Protein AF-A0A935X977-F1 (afdb_monomer_lite)

Secondary structure (DSSP, 8-state):
--GGGS-S-----GGGTTTS-HHHHHHHHHHHHHHHHHHHH-SSS--HHHHHHHHHHHHHHS--S-TTS------

Sequence (75 aa):
MSSVLYPDAALLDSTLTLGLPSAPTAMTGVDAIVHAIEAYTNRHRKNPVSDTFALQALKLLYPDPAPGHCRWPGP

Foldseek 3Di:
DDPVPDDPDDDDDCVVVPPDDLVVVVVVLVVQLVVLVCQLPDDPDDDPVSNVVSVVSNCVSDPDPDPDDDPPPDD

pLDDT: mean 83.3, std 16.48, range [39.38, 95.56]

Structure (mmCIF, N/CA/C/O backbone):
data_AF-A0A935X977-F1
#
_entry.id   AF-A0A935X977-F1
#
loop_
_atom_site.group_PDB
_atom_site.id
_atom_site.type_symbol
_atom_site.label_atom_id
_atom_site.label_alt_id
_atom_site.label_comp_id
_atom_site.label_asym_id
_atom_site.label_entity_id
_atom_site.label_seq_id
_atom_site.pdbx_PDB_ins_code
_atom_site.Cartn_x
_atom_site.Cartn_y
_atom_site.Cartn_z
_atom_site.occupancy
_atom_site.B_iso_or_equiv
_atom_site.auth_seq_id
_atom_site.auth_comp_id
_atom_site.auth_asym_id
_atom_site.auth_atom_id
_atom_site.pdbx_PDB_model_num
ATOM 1 N N . MET A 1 1 ? 9.192 -15.932 -7.706 1.00 54.97 1 MET A N 1
ATOM 2 C CA . MET A 1 1 ? 7.876 -16.393 -7.226 1.00 54.97 1 MET A CA 1
ATOM 3 C C . MET A 1 1 ? 7.375 -17.451 -8.189 1.00 54.97 1 MET A C 1
ATOM 5 O O . MET A 1 1 ? 7.512 -17.248 -9.389 1.00 54.97 1 MET A O 1
ATOM 9 N N . SER A 1 2 ? 6.920 -18.595 -7.672 1.00 81.69 2 SER A N 1
ATOM 10 C CA . SER A 1 2 ? 6.321 -19.660 -8.489 1.00 81.69 2 SER A CA 1
ATOM 11 C C . SER A 1 2 ? 4.965 -19.192 -9.012 1.00 81.69 2 SER A C 1
ATOM 13 O O . SER A 1 2 ? 4.217 -18.573 -8.258 1.00 81.69 2 SER A O 1
ATOM 15 N N . SER A 1 3 ? 4.637 -19.490 -10.271 1.00 81.88 3 SER A N 1
ATOM 16 C CA . SER A 1 3 ? 3.349 -19.116 -10.874 1.00 81.88 3 SER A CA 1
ATOM 17 C C . SER A 1 3 ? 2.146 -19.739 -10.161 1.00 81.88 3 SER A C 1
ATOM 19 O O . SER A 1 3 ? 1.058 -19.185 -10.213 1.00 81.88 3 SER A O 1
ATOM 21 N N . VAL A 1 4 ? 2.361 -20.842 -9.440 1.00 91.06 4 VAL A N 1
ATOM 22 C CA . VAL A 1 4 ? 1.332 -21.580 -8.688 1.00 91.06 4 VAL A CA 1
ATOM 23 C C . VAL A 1 4 ? 0.786 -20.788 -7.487 1.00 91.06 4 VAL A C 1
ATOM 25 O O . VAL A 1 4 ? -0.260 -21.135 -6.955 1.00 91.06 4 VAL A O 1
ATOM 28 N N . LEU A 1 5 ? 1.478 -19.730 -7.043 1.00 92.19 5 LEU A N 1
ATOM 29 C CA . LEU A 1 5 ? 1.060 -18.914 -5.894 1.00 92.19 5 LEU A CA 1
ATOM 30 C C . LEU A 1 5 ? 0.273 -17.652 -6.281 1.00 92.19 5 LEU A C 1
ATOM 32 O O . LEU A 1 5 ? -0.151 -16.918 -5.391 1.00 92.19 5 LEU A O 1
ATOM 36 N N . TYR A 1 6 ? 0.089 -17.373 -7.575 1.00 93.12 6 TYR A N 1
ATOM 37 C CA . TYR A 1 6 ? -0.750 -16.255 -8.001 1.00 93.12 6 TYR A CA 1
ATOM 38 C C . TYR A 1 6 ? -2.221 -16.683 -8.030 1.00 93.12 6 TYR A C 1
ATOM 40 O O . TYR A 1 6 ? -2.530 -17.700 -8.649 1.00 93.12 6 TYR A O 1
ATOM 48 N N . PRO A 1 7 ? -3.130 -15.931 -7.386 1.00 91.62 7 PRO A N 1
ATOM 49 C CA . PRO A 1 7 ? -4.556 -16.195 -7.506 1.00 91.62 7 PRO A CA 1
ATOM 50 C C . PRO A 1 7 ? -5.050 -15.831 -8.913 1.00 91.62 7 PRO A C 1
ATOM 52 O O . PRO A 1 7 ? -4.539 -14.893 -9.527 1.00 91.62 7 PRO A O 1
ATOM 55 N N . ASP A 1 8 ? -6.091 -16.516 -9.391 1.00 93.94 8 ASP A N 1
ATOM 56 C CA . ASP A 1 8 ? -6.730 -16.195 -10.678 1.00 93.94 8 ASP A CA 1
ATOM 57 C C . ASP A 1 8 ? -7.420 -14.819 -10.658 1.00 93.94 8 ASP A C 1
ATOM 59 O O . ASP A 1 8 ? -7.524 -14.146 -11.684 1.00 93.94 8 ASP A O 1
ATOM 63 N N . ALA A 1 9 ? -7.887 -14.386 -9.481 1.00 94.31 9 ALA A N 1
ATOM 64 C CA . ALA A 1 9 ? -8.530 -13.095 -9.267 1.00 94.31 9 ALA A CA 1
ATOM 65 C C . ALA A 1 9 ? -8.320 -12.582 -7.833 1.00 94.31 9 ALA A C 1
ATOM 67 O O . ALA A 1 9 ? -8.194 -13.361 -6.889 1.00 94.31 9 ALA A O 1
ATOM 68 N N . ALA A 1 10 ? -8.343 -11.257 -7.669 1.00 93.06 10 ALA A N 1
ATOM 69 C CA . ALA A 1 10 ? -8.332 -10.583 -6.373 1.00 93.06 10 ALA A CA 1
ATOM 70 C C . ALA A 1 10 ? -9.471 -9.554 -6.315 1.00 93.06 10 ALA A C 1
ATOM 72 O O . ALA A 1 10 ? -9.547 -8.665 -7.163 1.00 93.06 10 ALA A O 1
ATOM 73 N N . LEU A 1 11 ? -10.352 -9.678 -5.319 1.00 94.44 11 LEU A N 1
ATOM 74 C CA . LEU A 1 11 ? -11.443 -8.738 -5.060 1.00 94.44 11 LEU A CA 1
ATOM 75 C C . LEU A 1 11 ? -11.082 -7.865 -3.854 1.00 94.44 11 LEU A C 1
ATOM 77 O O . LEU A 1 11 ? -10.803 -8.385 -2.777 1.00 94.44 11 LEU A O 1
ATOM 81 N N . LEU A 1 12 ? -11.095 -6.546 -4.041 1.00 90.94 12 LEU A N 1
ATOM 82 C CA . LEU A 1 12 ? -10.778 -5.565 -3.004 1.00 90.94 12 LEU A CA 1
ATOM 83 C C . LEU A 1 12 ? -12.050 -4.796 -2.629 1.00 90.94 12 LEU A C 1
ATOM 85 O O . LEU A 1 12 ? -12.496 -3.938 -3.388 1.00 90.94 12 LEU A O 1
ATOM 89 N N . ASP A 1 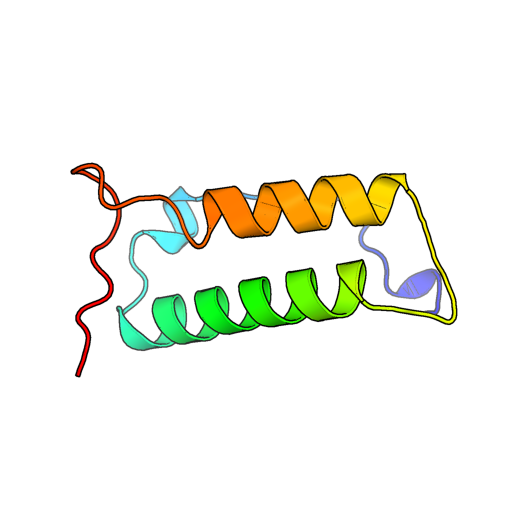13 ? -12.624 -5.106 -1.465 1.00 92.81 13 ASP A N 1
ATOM 90 C CA . ASP A 1 13 ? -13.809 -4.437 -0.916 1.00 92.81 13 ASP A CA 1
ATOM 91 C C . ASP A 1 13 ? -13.454 -3.733 0.402 1.00 92.81 13 ASP A C 1
ATOM 93 O O . ASP A 1 13 ? -13.133 -4.375 1.405 1.00 92.81 13 ASP A O 1
ATOM 97 N N . SER A 1 14 ? -13.508 -2.398 0.407 1.00 89.44 14 SER A N 1
ATOM 98 C CA . SER A 1 14 ? -13.185 -1.597 1.589 1.00 89.44 14 SER A CA 1
ATOM 99 C C . SER A 1 14 ? -14.201 -1.768 2.717 1.00 89.44 14 SER A C 1
ATOM 101 O O . SER A 1 14 ? -13.834 -1.603 3.882 1.00 89.44 14 SER A O 1
ATOM 103 N N . THR A 1 15 ? -15.446 -2.158 2.420 1.00 92.81 15 THR A N 1
ATOM 104 C CA . THR A 1 15 ? -16.501 -2.324 3.431 1.00 92.81 15 THR A CA 1
ATOM 105 C C . THR A 1 15 ? -16.169 -3.425 4.434 1.00 92.81 15 THR A C 1
ATOM 107 O O . THR A 1 15 ? -16.492 -3.300 5.615 1.00 92.81 15 THR A O 1
ATOM 110 N N . LEU A 1 16 ? -15.410 -4.437 4.002 1.00 90.38 16 LEU A N 1
ATOM 111 C CA . LEU A 1 16 ? -14.911 -5.519 4.852 1.00 90.38 16 LEU A CA 1
ATOM 112 C C . LEU A 1 16 ? -13.830 -5.058 5.843 1.00 90.38 16 LEU A C 1
ATOM 114 O O . LEU A 1 16 ? -13.553 -5.755 6.815 1.00 90.38 16 LEU A O 1
ATOM 118 N N . THR A 1 17 ? -13.228 -3.885 5.621 1.00 89.06 17 THR A N 1
ATOM 119 C CA . THR A 1 17 ? -12.147 -3.340 6.462 1.00 89.06 17 THR A CA 1
ATOM 120 C C . THR A 1 17 ? -12.600 -2.228 7.410 1.00 89.06 17 THR A C 1
ATOM 122 O O . THR A 1 17 ? -11.890 -1.916 8.361 1.00 89.06 17 THR A O 1
ATOM 125 N N . LEU A 1 18 ? -13.806 -1.673 7.224 1.00 88.50 18 LEU A N 1
ATOM 126 C CA . LEU A 1 18 ? -14.319 -0.555 8.031 1.00 88.50 18 LEU A CA 1
ATOM 127 C C . LEU A 1 18 ? -14.512 -0.894 9.520 1.00 88.50 18 LEU A C 1
ATOM 129 O O . LEU A 1 18 ? -14.488 0.003 10.357 1.00 88.50 18 LEU A O 1
ATOM 133 N N . GLY A 1 19 ? -14.715 -2.171 9.854 1.00 87.75 19 GLY A N 1
ATOM 134 C CA . GLY A 1 19 ? -14.917 -2.636 11.231 1.00 87.75 19 GLY A CA 1
ATOM 135 C C . GLY A 1 19 ? -13.638 -3.033 11.976 1.00 87.75 19 GLY A C 1
ATOM 136 O O . GLY A 1 19 ? -13.725 -3.482 13.119 1.00 87.75 19 GLY A O 1
ATOM 137 N N . LEU A 1 20 ? -12.462 -2.929 11.347 1.00 89.25 20 LEU A N 1
ATOM 138 C CA . LEU A 1 20 ? -11.209 -3.363 11.961 1.00 89.25 20 LEU A CA 1
ATOM 139 C C . LEU A 1 20 ? -10.772 -2.408 13.087 1.00 89.25 20 LEU A C 1
ATOM 141 O O . LEU A 1 20 ? -10.916 -1.189 12.955 1.00 89.25 20 LEU A O 1
ATOM 145 N N . PRO A 1 21 ? -10.185 -2.926 14.186 1.00 91.00 21 PRO A N 1
ATOM 146 C CA . PRO A 1 21 ? -9.624 -2.076 15.228 1.00 91.00 21 PRO A CA 1
ATOM 147 C C . PRO A 1 21 ? -8.538 -1.145 14.671 1.00 91.00 21 PRO A C 1
ATOM 149 O O . PRO A 1 21 ? -7.867 -1.461 13.687 1.00 91.00 21 PRO A O 1
ATOM 152 N N . SER A 1 22 ? -8.323 -0.002 15.323 1.00 88.62 22 SER A N 1
ATOM 153 C CA . SER A 1 22 ? -7.384 1.015 14.833 1.00 88.62 22 SER A CA 1
ATOM 154 C C . SER A 1 22 ? -5.951 0.494 14.705 1.00 88.62 22 SER A C 1
ATOM 156 O O . SER A 1 22 ? -5.313 0.757 13.695 1.00 88.62 22 SER A O 1
ATOM 158 N N . ALA A 1 23 ? -5.462 -0.280 15.679 1.00 91.50 23 ALA A N 1
ATOM 159 C CA . ALA A 1 23 ? -4.093 -0.801 15.712 1.00 91.50 23 ALA A CA 1
ATOM 160 C C . ALA A 1 23 ? -3.714 -1.738 14.535 1.00 91.50 23 ALA A C 1
ATOM 162 O O . ALA A 1 23 ? -2.690 -1.489 13.901 1.00 91.50 23 ALA A O 1
ATOM 163 N N . PRO A 1 24 ? -4.475 -2.796 14.189 1.00 90.75 24 PRO A N 1
ATOM 164 C CA . PRO A 1 24 ? -4.168 -3.628 13.023 1.00 90.75 24 PRO A CA 1
ATOM 165 C C . PRO A 1 24 ? -4.276 -2.862 11.704 1.00 90.75 24 PRO A C 1
ATOM 167 O O . PRO A 1 24 ? -3.373 -2.982 10.883 1.00 90.75 24 PRO A O 1
ATOM 170 N N . THR A 1 25 ? -5.297 -2.015 11.537 1.00 88.81 25 THR A N 1
ATOM 171 C CA . THR A 1 25 ? -5.444 -1.146 10.354 1.00 88.81 25 THR A CA 1
ATOM 172 C C . THR A 1 25 ? -4.224 -0.244 10.178 1.00 88.81 25 THR A C 1
ATOM 174 O O . THR A 1 25 ? -3.666 -0.123 9.087 1.00 88.81 25 THR A O 1
ATOM 177 N N . ALA A 1 26 ? -3.770 0.334 11.288 1.00 89.12 26 ALA A N 1
ATOM 178 C CA . ALA A 1 26 ? -2.565 1.127 11.383 1.00 89.12 26 ALA A CA 1
ATOM 179 C C . ALA A 1 26 ? -1.311 0.360 10.926 1.00 89.12 26 ALA A C 1
ATOM 181 O O . ALA A 1 26 ? -0.586 0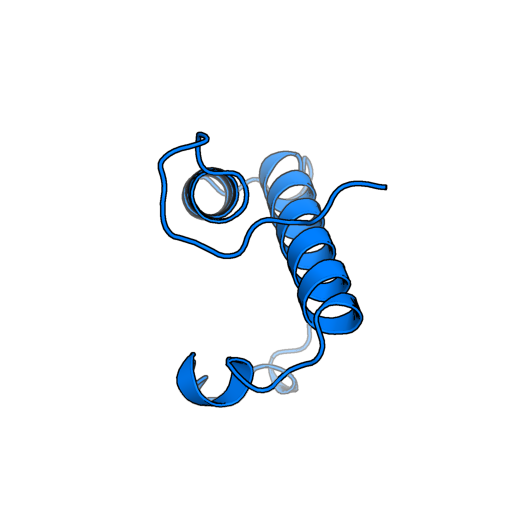.825 10.046 1.00 89.12 26 ALA A O 1
ATOM 182 N N . MET A 1 27 ? -1.073 -0.828 11.487 1.00 92.88 27 MET A N 1
ATOM 183 C CA . MET A 1 27 ? 0.082 -1.664 11.140 1.00 92.88 27 MET A CA 1
ATOM 184 C C . MET A 1 27 ? 0.083 -2.052 9.657 1.00 92.88 27 MET A C 1
ATOM 186 O O . MET A 1 27 ? 1.108 -1.916 8.993 1.00 92.88 27 MET A O 1
ATOM 190 N N . THR A 1 28 ? -1.065 -2.464 9.113 1.00 92.06 28 THR A N 1
ATOM 191 C CA . THR A 1 28 ? -1.180 -2.819 7.690 1.00 92.06 28 THR A CA 1
ATOM 192 C C . THR A 1 28 ? -1.019 -1.614 6.763 1.00 92.06 28 THR A C 1
ATOM 194 O O . THR A 1 28 ? -0.505 -1.753 5.657 1.00 92.06 28 THR A O 1
ATOM 197 N N . GLY A 1 29 ? -1.415 -0.417 7.207 1.00 91.50 29 GLY A N 1
ATOM 198 C CA . GLY A 1 29 ? -1.179 0.819 6.461 1.00 91.50 29 GLY A CA 1
ATOM 199 C C . GLY A 1 29 ? 0.310 1.158 6.364 1.00 91.50 29 GLY A C 1
ATOM 200 O O . GLY A 1 29 ? 0.795 1.491 5.285 1.00 91.50 29 GLY A O 1
ATOM 201 N N . VAL A 1 30 ? 1.050 1.013 7.470 1.00 93.75 30 VAL A N 1
ATOM 202 C CA . VAL A 1 30 ? 2.511 1.196 7.485 1.00 93.75 30 VAL A CA 1
ATOM 203 C C . VAL A 1 30 ? 3.207 0.154 6.605 1.00 93.75 30 VAL A C 1
ATOM 205 O O . VAL A 1 30 ? 4.084 0.521 5.828 1.00 93.75 30 VAL A O 1
ATOM 208 N N . ASP A 1 31 ? 2.785 -1.110 6.662 1.00 95.12 31 ASP A N 1
ATOM 209 C CA . ASP A 1 31 ? 3.305 -2.182 5.800 1.00 95.12 31 ASP A CA 1
ATOM 210 C C . ASP A 1 31 ? 3.154 -1.845 4.303 1.00 95.12 31 ASP A C 1
ATOM 212 O O . ASP A 1 31 ? 4.114 -1.911 3.534 1.00 95.12 31 ASP A O 1
ATOM 216 N N . ALA A 1 32 ? 1.979 -1.353 3.893 1.00 94.56 32 ALA A N 1
ATOM 217 C CA . ALA A 1 32 ? 1.740 -0.916 2.517 1.00 94.56 32 ALA A CA 1
ATOM 218 C C . ALA A 1 32 ? 2.636 0.268 2.092 1.00 94.56 32 ALA A C 1
ATOM 220 O O . ALA A 1 32 ? 3.100 0.310 0.948 1.00 94.56 32 ALA A O 1
ATOM 221 N N . ILE A 1 33 ? 2.916 1.213 3.000 1.00 94.81 33 ILE A N 1
ATOM 222 C CA . ILE A 1 33 ? 3.848 2.326 2.749 1.00 94.81 33 ILE A CA 1
ATOM 223 C C . ILE A 1 33 ? 5.271 1.799 2.546 1.00 94.81 33 ILE A C 1
ATOM 225 O O . ILE A 1 33 ? 5.937 2.198 1.588 1.00 94.81 33 ILE A O 1
ATOM 229 N N . VAL A 1 34 ? 5.736 0.897 3.415 1.00 95.56 34 VAL A N 1
ATOM 230 C CA . VAL A 1 34 ? 7.075 0.299 3.315 1.00 95.56 34 VAL A CA 1
ATOM 231 C C . VAL A 1 34 ? 7.228 -0.438 1.986 1.00 95.56 34 VAL A C 1
ATOM 233 O O . VAL A 1 34 ? 8.177 -0.159 1.254 1.00 95.56 34 VAL A O 1
ATOM 236 N N . HIS A 1 35 ? 6.250 -1.263 1.599 1.00 94.56 35 HIS A N 1
ATOM 237 C CA . HIS A 1 35 ? 6.258 -1.937 0.300 1.00 94.56 35 HIS A CA 1
ATOM 238 C C . HIS A 1 35 ? 6.335 -0.959 -0.880 1.00 94.56 35 HIS A C 1
ATOM 240 O O . HIS A 1 35 ? 7.062 -1.216 -1.840 1.00 94.56 35 HIS A O 1
ATOM 246 N N . ALA A 1 36 ? 5.634 0.178 -0.826 1.00 94.19 36 ALA A N 1
ATOM 247 C CA . ALA A 1 36 ? 5.717 1.189 -1.877 1.00 94.19 36 ALA A CA 1
ATOM 248 C C . ALA A 1 36 ? 7.118 1.831 -1.959 1.00 94.19 36 ALA A C 1
ATOM 250 O O . ALA A 1 36 ? 7.650 2.013 -3.057 1.00 94.19 36 ALA A O 1
ATOM 251 N N . ILE A 1 37 ? 7.752 2.127 -0.818 1.00 93.94 37 ILE A N 1
ATOM 252 C CA . ILE A 1 37 ? 9.123 2.666 -0.766 1.00 93.94 37 ILE A CA 1
ATOM 253 C C . ILE A 1 37 ? 10.125 1.653 -1.326 1.00 93.94 37 ILE A C 1
ATOM 255 O O . ILE A 1 37 ? 10.956 1.999 -2.171 1.00 93.94 37 ILE A O 1
ATOM 259 N N . GLU A 1 38 ? 10.047 0.400 -0.886 1.00 94.56 38 GLU A N 1
ATOM 260 C CA . GLU A 1 38 ? 10.930 -0.671 -1.351 1.00 94.56 38 GLU A CA 1
ATOM 261 C C . GLU A 1 38 ? 10.749 -0.936 -2.847 1.00 94.56 38 GLU A C 1
ATOM 263 O O . GLU A 1 38 ? 11.736 -1.078 -3.572 1.00 94.56 38 GLU A O 1
ATOM 268 N N . ALA A 1 39 ? 9.506 -0.930 -3.341 1.00 93.00 39 ALA A N 1
ATOM 269 C CA . ALA A 1 39 ? 9.212 -1.099 -4.759 1.00 93.00 39 ALA A CA 1
ATOM 270 C C . ALA A 1 39 ? 9.824 0.023 -5.612 1.00 93.00 39 ALA A C 1
ATOM 272 O O . ALA A 1 39 ? 10.417 -0.267 -6.650 1.00 93.00 39 ALA A O 1
ATOM 273 N N . TYR A 1 40 ? 9.733 1.281 -5.164 1.00 92.88 40 TYR A N 1
ATOM 274 C CA . TYR A 1 40 ? 10.284 2.435 -5.884 1.00 92.88 40 TYR A CA 1
ATOM 275 C C . TYR A 1 40 ? 11.820 2.503 -5.844 1.00 92.88 40 TYR A C 1
ATOM 277 O O . TYR A 1 40 ? 12.467 2.933 -6.801 1.00 92.88 40 TYR A O 1
ATOM 285 N N . THR A 1 41 ? 12.428 2.091 -4.730 1.00 93.50 41 THR A N 1
ATOM 286 C CA . THR A 1 41 ? 13.886 2.173 -4.522 1.00 93.50 41 THR A CA 1
ATOM 287 C C . THR A 1 41 ? 14.647 0.935 -5.005 1.00 93.50 41 THR A C 1
ATOM 289 O O . THR A 1 41 ? 15.881 0.933 -5.017 1.00 93.50 41 THR A O 1
ATOM 292 N N . ASN A 1 42 ? 13.946 -0.110 -5.456 1.00 89.75 42 ASN A N 1
ATOM 293 C CA . ASN A 1 42 ? 14.557 -1.352 -5.914 1.00 89.75 42 ASN A CA 1
ATOM 294 C C . ASN A 1 42 ? 15.506 -1.135 -7.112 1.00 89.75 42 ASN A C 1
ATOM 296 O O . ASN A 1 42 ? 15.108 -0.700 -8.194 1.00 89.75 42 ASN A O 1
ATOM 300 N N . ARG A 1 43 ? 16.779 -1.516 -6.939 1.00 83.06 43 ARG A N 1
ATOM 301 C CA . ARG A 1 43 ? 17.831 -1.394 -7.963 1.00 83.06 43 ARG A CA 1
ATOM 302 C C . ARG A 1 43 ? 17.868 -2.553 -8.962 1.00 83.06 43 ARG A C 1
ATOM 304 O O . ARG A 1 43 ? 18.314 -2.373 -10.092 1.00 83.06 43 ARG A O 1
ATOM 311 N N . HIS A 1 44 ? 17.465 -3.751 -8.550 1.00 77.25 44 HIS A N 1
ATOM 312 C CA . HIS A 1 44 ? 17.735 -4.982 -9.298 1.00 77.25 44 HIS A CA 1
ATOM 313 C C . HIS A 1 44 ? 16.701 -5.274 -10.388 1.00 77.25 44 HIS A C 1
ATOM 315 O O . HIS A 1 44 ? 17.030 -5.916 -11.383 1.00 77.25 44 HIS A O 1
ATOM 321 N N . ARG A 1 45 ? 15.454 -4.824 -10.209 1.00 78.25 45 ARG A N 1
ATOM 322 C CA . ARG A 1 45 ? 14.348 -5.043 -11.156 1.00 78.25 45 ARG A CA 1
ATOM 323 C C . ARG A 1 45 ? 13.539 -3.769 -11.355 1.00 78.25 45 ARG A C 1
ATOM 325 O O . ARG A 1 45 ? 12.343 -3.734 -11.077 1.00 78.25 45 ARG A O 1
ATOM 332 N N . LYS A 1 46 ? 14.214 -2.715 -11.817 1.00 81.44 46 LYS A N 1
ATOM 333 C CA . LYS A 1 46 ? 13.560 -1.432 -12.075 1.00 81.44 46 LYS A CA 1
ATOM 334 C C . LYS A 1 46 ? 12.467 -1.589 -13.129 1.00 81.44 46 LYS A C 1
ATOM 336 O O . LYS A 1 46 ? 12.712 -2.131 -14.205 1.00 81.44 46 LYS A O 1
ATOM 341 N N . ASN A 1 47 ? 11.280 -1.083 -12.822 1.00 87.44 47 ASN A N 1
ATOM 342 C CA . ASN A 1 47 ? 10.130 -1.131 -13.709 1.00 87.44 47 ASN A CA 1
ATOM 343 C C . ASN A 1 47 ? 9.387 0.213 -13.634 1.00 87.44 47 ASN A C 1
ATOM 345 O O . ASN A 1 47 ? 8.774 0.487 -12.605 1.00 87.44 47 ASN A O 1
ATOM 349 N N . PRO A 1 48 ? 9.371 1.021 -14.711 1.00 91.12 48 PRO A N 1
ATOM 350 C CA . PRO A 1 48 ? 8.676 2.308 -14.727 1.00 91.12 48 PRO A CA 1
ATOM 351 C C . PRO A 1 48 ? 7.196 2.218 -14.333 1.00 91.12 48 PRO A C 1
ATOM 353 O O . PRO A 1 48 ? 6.682 3.112 -13.672 1.00 91.12 48 PRO A O 1
ATOM 356 N N . VAL A 1 49 ? 6.515 1.123 -14.685 1.00 93.69 49 VAL A N 1
ATOM 357 C CA . VAL A 1 49 ? 5.112 0.903 -14.302 1.00 93.69 49 VAL A CA 1
ATOM 358 C C . VAL A 1 49 ? 4.996 0.694 -12.789 1.00 93.69 49 VAL A C 1
ATOM 360 O O . VAL A 1 49 ? 4.151 1.305 -12.138 1.00 93.69 49 VAL A O 1
ATOM 363 N N . SER A 1 50 ? 5.893 -0.105 -12.207 1.00 91.44 50 SER A N 1
ATOM 364 C CA . SER A 1 50 ? 5.965 -0.292 -10.752 1.00 91.44 50 SER A CA 1
ATOM 365 C C . SER A 1 50 ? 6.2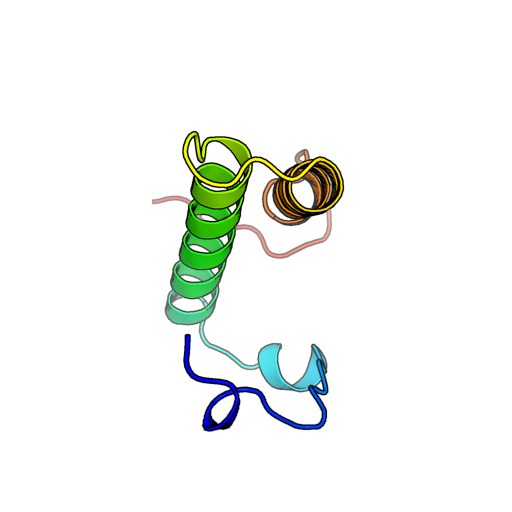57 1.023 -10.029 1.00 91.44 50 SER A C 1
ATOM 367 O O . SER A 1 50 ? 5.614 1.313 -9.024 1.00 91.44 50 SER A O 1
ATOM 369 N N . ASP A 1 51 ? 7.162 1.846 -10.568 1.00 93.94 51 ASP A N 1
ATOM 370 C CA . ASP A 1 51 ? 7.499 3.155 -10.003 1.00 93.94 51 ASP A CA 1
ATOM 371 C C . ASP A 1 51 ? 6.259 4.072 -9.975 1.00 93.94 51 ASP A C 1
ATOM 373 O O . ASP A 1 51 ? 5.997 4.730 -8.967 1.00 93.94 51 ASP A O 1
ATOM 377 N N . THR A 1 52 ? 5.441 4.078 -11.039 1.00 95.25 52 THR A N 1
ATOM 378 C CA . THR A 1 52 ? 4.199 4.876 -11.066 1.00 95.25 52 THR A CA 1
ATOM 379 C C . THR A 1 52 ? 3.178 4.425 -10.024 1.00 95.25 52 THR A C 1
ATOM 381 O O . THR A 1 52 ? 2.587 5.272 -9.351 1.00 95.25 52 THR A O 1
ATOM 384 N N . PHE A 1 53 ? 3.000 3.112 -9.837 1.00 94.62 53 PHE A N 1
ATOM 385 C CA . PHE A 1 53 ? 2.093 2.585 -8.817 1.00 94.62 53 PHE A CA 1
ATOM 386 C C . PHE A 1 53 ? 2.595 2.862 -7.402 1.00 94.62 53 PHE A C 1
ATOM 388 O O . PHE A 1 53 ? 1.799 3.250 -6.551 1.00 94.62 53 PHE A O 1
ATOM 395 N N . ALA A 1 54 ? 3.900 2.742 -7.160 1.00 94.19 54 ALA A N 1
ATOM 396 C CA . ALA A 1 54 ? 4.499 3.061 -5.870 1.00 94.19 54 ALA A CA 1
ATOM 397 C C . ALA A 1 54 ? 4.302 4.539 -5.497 1.00 94.19 54 ALA A C 1
ATOM 399 O O . ALA A 1 54 ? 3.853 4.850 -4.395 1.00 94.19 54 ALA A O 1
ATOM 400 N N . LEU A 1 55 ? 4.553 5.459 -6.435 1.00 93.88 55 LEU A N 1
ATOM 401 C CA . LEU A 1 55 ? 4.323 6.889 -6.213 1.00 93.88 55 LEU A CA 1
ATOM 402 C C . LEU A 1 55 ? 2.844 7.209 -5.963 1.00 93.88 55 LEU A C 1
ATOM 404 O O . LEU A 1 55 ? 2.537 8.064 -5.132 1.00 93.88 55 LEU A O 1
ATOM 408 N N . GLN A 1 56 ? 1.925 6.540 -6.662 1.00 94.25 56 GLN A N 1
ATOM 409 C CA . GLN A 1 56 ? 0.492 6.727 -6.443 1.00 94.25 56 GLN A CA 1
ATOM 410 C C . GLN A 1 56 ? 0.044 6.172 -5.085 1.00 94.25 56 GLN A C 1
ATOM 412 O O . GLN A 1 56 ? -0.717 6.835 -4.383 1.00 94.25 56 GLN A O 1
ATOM 417 N N . ALA A 1 57 ? 0.546 5.002 -4.684 1.00 93.38 57 ALA A N 1
ATOM 418 C CA . ALA A 1 57 ? 0.267 4.414 -3.378 1.00 93.38 57 ALA A CA 1
ATOM 419 C C . ALA A 1 57 ? 0.724 5.339 -2.240 1.00 93.38 57 ALA A C 1
ATOM 421 O O . ALA A 1 57 ? -0.049 5.602 -1.324 1.00 93.38 57 ALA A O 1
ATOM 422 N N . LEU A 1 58 ? 1.929 5.912 -2.338 1.00 92.94 58 LEU A N 1
ATOM 423 C CA . LEU A 1 58 ? 2.443 6.855 -1.338 1.00 92.94 58 LEU A CA 1
ATOM 424 C C . LEU A 1 58 ? 1.570 8.108 -1.204 1.00 92.94 58 LEU A C 1
ATOM 426 O O . LEU A 1 58 ? 1.305 8.540 -0.087 1.00 92.94 58 LEU A O 1
ATOM 430 N N . LYS A 1 59 ? 1.061 8.655 -2.314 1.00 92.38 59 LYS A N 1
ATOM 431 C CA . LYS A 1 59 ? 0.139 9.806 -2.285 1.00 92.38 59 LYS A CA 1
ATOM 432 C C . LYS A 1 59 ? -1.201 9.486 -1.620 1.00 92.38 59 LYS A C 1
ATOM 434 O O . LYS A 1 59 ? -1.786 10.363 -0.995 1.00 92.38 59 LYS A O 1
ATOM 439 N N . LEU A 1 60 ? -1.701 8.261 -1.788 1.00 90.94 60 LEU A N 1
ATOM 440 C CA . LEU A 1 60 ? -2.978 7.823 -1.217 1.00 90.94 60 LEU A CA 1
ATOM 441 C C . LEU A 1 60 ? -2.864 7.447 0.265 1.00 90.94 60 LEU A C 1
ATOM 443 O O . LEU A 1 60 ? -3.800 7.688 1.020 1.00 90.94 60 LEU A O 1
ATOM 447 N N . LEU A 1 61 ? -1.740 6.846 0.669 1.00 88.25 61 LEU A N 1
ATOM 448 C CA . LEU A 1 61 ? -1.500 6.369 2.036 1.00 88.25 61 LEU A CA 1
ATOM 449 C C . LEU A 1 61 ? -0.962 7.463 2.963 1.00 88.25 61 LEU A C 1
ATOM 451 O O . LEU A 1 61 ? -1.223 7.429 4.163 1.00 88.25 61 LEU A O 1
ATOM 455 N N . TYR A 1 62 ? -0.245 8.442 2.409 1.00 81.88 62 TYR A N 1
ATOM 456 C CA . TYR A 1 62 ? 0.221 9.627 3.122 1.00 81.88 62 TYR A CA 1
ATOM 457 C C . TYR A 1 62 ? -0.313 10.909 2.453 1.00 81.88 62 TYR A C 1
ATOM 459 O O . TYR A 1 62 ? 0.458 11.682 1.877 1.00 81.88 62 TYR A O 1
ATOM 467 N N . PRO A 1 63 ? -1.643 11.124 2.451 1.00 63.72 63 PRO A N 1
ATOM 468 C CA . PRO A 1 63 ? -2.228 12.330 1.890 1.00 63.72 63 PRO A CA 1
ATOM 469 C C . PRO A 1 63 ? -1.949 13.541 2.793 1.00 63.72 63 PRO A C 1
ATOM 471 O O . PRO A 1 63 ? -1.851 13.415 4.015 1.00 63.72 63 PRO A O 1
ATOM 474 N N . ASP A 1 64 ? -1.856 14.725 2.179 1.00 50.94 64 ASP A N 1
ATOM 475 C CA . ASP A 1 64 ? -1.839 16.019 2.880 1.00 50.94 64 ASP A CA 1
ATOM 476 C C . ASP A 1 64 ? -3.000 16.099 3.899 1.00 50.94 64 ASP A C 1
ATOM 478 O O . ASP A 1 64 ? -4.044 15.476 3.672 1.00 50.94 64 ASP A O 1
ATOM 482 N N . PRO A 1 65 ? -2.879 16.870 5.001 1.00 52.22 65 PRO A N 1
ATOM 483 C CA . PRO A 1 65 ? -3.891 16.972 6.049 1.00 52.22 65 PRO A CA 1
ATOM 484 C C . PRO A 1 65 ? -5.126 17.759 5.570 1.00 52.22 65 PRO A C 1
ATOM 486 O O . PRO A 1 65 ? -5.416 18.858 6.035 1.00 52.22 65 PRO A O 1
ATOM 489 N N . ALA A 1 66 ? -5.878 17.191 4.632 1.00 47.03 66 ALA A N 1
ATOM 490 C CA . ALA A 1 66 ? -7.220 17.609 4.273 1.00 47.03 66 ALA A CA 1
ATOM 491 C C . ALA A 1 66 ? -8.245 16.814 5.110 1.00 47.03 66 ALA A C 1
ATOM 493 O O . ALA A 1 66 ? -8.031 15.639 5.424 1.00 47.03 66 ALA A O 1
ATOM 494 N N . PRO A 1 67 ? -9.359 17.436 5.524 1.00 43.31 67 PRO A N 1
ATOM 495 C CA . PRO A 1 67 ? -10.257 16.854 6.512 1.00 43.31 67 PRO A CA 1
ATOM 496 C C . PRO A 1 67 ? -11.095 15.722 5.897 1.00 43.31 67 PRO A C 1
ATOM 498 O O . PRO A 1 67 ? -11.842 15.965 4.953 1.00 43.31 67 PRO A O 1
ATOM 501 N N . GLY A 1 68 ? -11.029 14.504 6.458 1.00 49.41 68 GLY A N 1
ATOM 502 C CA . GLY A 1 68 ? -12.079 13.495 6.234 1.00 49.41 68 GLY A CA 1
ATOM 503 C C . GLY A 1 68 ? -11.693 12.019 6.092 1.00 49.41 68 GLY A C 1
ATOM 504 O O . GLY A 1 68 ? -12.598 11.219 5.880 1.00 49.41 68 GLY A O 1
ATOM 505 N N . 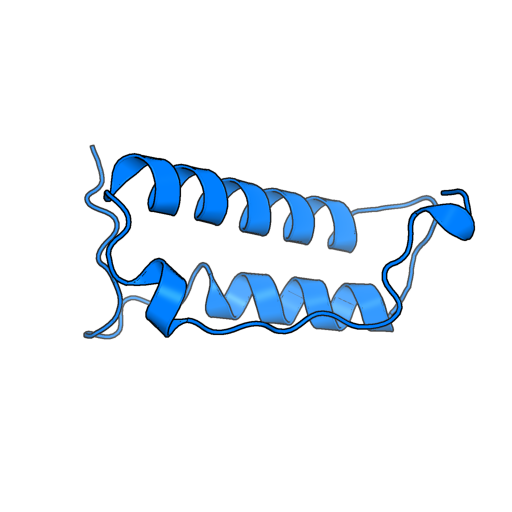HIS A 1 69 ? -10.428 11.609 6.197 1.00 51.16 69 HIS A N 1
ATOM 506 C CA . HIS A 1 69 ? -10.054 10.182 6.234 1.00 51.16 69 HIS A CA 1
ATOM 507 C C . HIS A 1 69 ? -9.243 9.865 7.489 1.00 51.16 69 HIS A C 1
ATOM 509 O O . HIS A 1 69 ? -8.587 10.753 8.031 1.00 51.16 69 HIS A O 1
ATOM 515 N N . CYS A 1 70 ? -9.395 8.634 7.995 1.00 50.84 70 CYS A N 1
ATOM 516 C CA . CYS A 1 70 ? -8.953 8.163 9.308 1.00 50.84 70 CYS A CA 1
ATOM 517 C C . CYS A 1 70 ? -7.693 8.871 9.814 1.00 50.84 70 CYS A C 1
ATOM 519 O O . CYS A 1 70 ? -6.582 8.616 9.356 1.00 50.84 70 CYS A O 1
ATOM 521 N N . ARG A 1 71 ? -7.897 9.750 10.802 1.00 54.12 71 ARG A N 1
ATOM 522 C CA . ARG A 1 71 ? -6.833 10.323 11.621 1.00 54.12 71 ARG A CA 1
ATOM 523 C C . ARG A 1 71 ? -6.055 9.154 12.205 1.00 54.12 71 ARG A C 1
ATOM 525 O O . ARG A 1 71 ? -6.583 8.457 13.066 1.00 54.12 71 ARG A O 1
ATOM 532 N N . TRP A 1 72 ? -4.822 8.953 11.758 1.00 45.16 72 TRP A N 1
ATOM 533 C CA . TRP A 1 72 ? -3.839 8.272 12.584 1.00 45.16 72 TRP A CA 1
ATOM 534 C C . TRP A 1 72 ?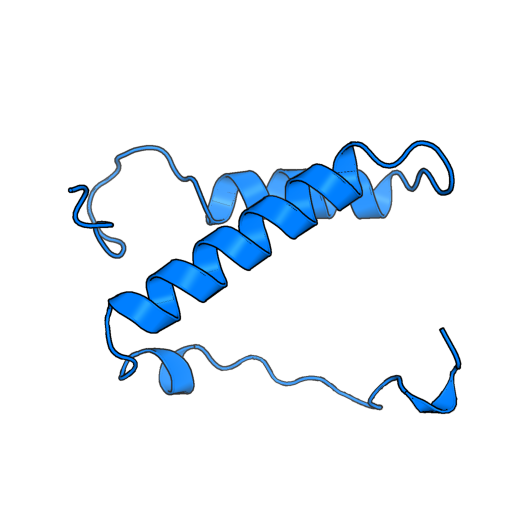 -3.757 9.064 13.896 1.00 45.16 72 TRP A C 1
ATOM 536 O O . TRP A 1 72 ? -3.352 10.233 13.857 1.00 45.16 72 TRP A O 1
ATOM 546 N N . PRO A 1 73 ? -4.201 8.524 15.045 1.00 39.38 73 PRO A N 1
ATOM 547 C CA . PRO A 1 73 ? -3.868 9.149 16.304 1.00 39.38 73 PRO A CA 1
ATOM 548 C C . PRO A 1 73 ? -2.370 8.894 16.463 1.00 39.38 73 PRO A C 1
ATOM 550 O O . PRO A 1 73 ? -1.936 7.750 16.593 1.00 39.38 73 PRO A O 1
ATOM 553 N N . GLY A 1 74 ? -1.564 9.948 16.337 1.00 55.56 74 GLY A N 1
ATOM 554 C CA . GLY A 1 74 ? -0.167 9.882 16.757 1.00 55.56 74 GLY A CA 1
ATOM 555 C C . GLY A 1 74 ? -0.053 9.416 18.219 1.00 55.56 74 GLY A C 1
ATOM 556 O O . GLY A 1 74 ? -1.078 9.291 18.895 1.00 55.56 74 GLY A O 1
ATOM 557 N N . PRO A 1 75 ? 1.170 9.138 18.702 1.00 45.66 75 PRO A N 1
ATOM 558 C CA . PRO A 1 75 ? 1.386 8.830 20.114 1.00 45.66 75 PRO A CA 1
ATOM 559 C C . PRO A 1 75 ? 0.837 9.922 21.044 1.00 45.66 75 PRO A C 1
ATOM 561 O O . PRO A 1 75 ? 0.818 11.107 20.631 1.00 45.66 75 PRO A O 1
#

Radius of gyration: 15.02 Å; chains: 1; bounding box: 34×39×35 Å

=== Feature glossary ===
A reading guide for the features in this record.

Start from the sequence.

  · This is the polypeptide sequence — one letter per residue, N-terminus first. Length ranges from a few dozen residues for small domains to over a thousand for large multi-domain proteins.

Fold it, and you get atomic coordinates and the backbone conformation that goes with them.

  · Structure coordinates are given as an mmCIF _atom_site loop: one row per atom with element, residue name, chain id, sequence number, and x/y/z position in Å. Only the four main-chain atoms per residue are included here; side chains are omitted to keep the record compact.

  · Backbone dihedral angles. Every residue except chain termini has a φ (preceding-C → N → Cα → C) and a ψ (N → Cα → C → next-N). They are reported in degrees following the IUPAC sign convention. Secondary structure is essentially a statement about which (φ, ψ) basin each residue occupies.

  · The SS8 string is DSSP's per-residue secondary-structure call. α-helix (H) means an i→i+4 H-bond ladder; β-strand (E) means the residue participates in a β-sheet; 3₁₀ (G) and π (I) are tighter and wider helices; T/S are turns/bends; '-' is loop.

  · SS3 is a coarse helix/strand/coil call (letters a/b/c) made by the P-SEA algorithm from inter-Cα distances and dihedrals. It is less detailed than DSSP but needs only Cα positions.

Summarize the fold with a handful of shape descriptors and a per-residue structural alphabet.

  · Radius of gyration (Rg) is the root-mean-square distance of Cα atoms from their centroid — a single number for overall size and compactness. A globular domain of N residues has Rg ≈ 2.2·N^0.38 Å; an extended or disordered chain has a much larger Rg. The Cα contact count is the number of residue pairs whose Cα atoms are within 8 Å and are more than four positions apart in sequence — a standard proxy for tertiary packing density. The bounding box is the smallest axis-aligned box enclosing all Cα atoms.
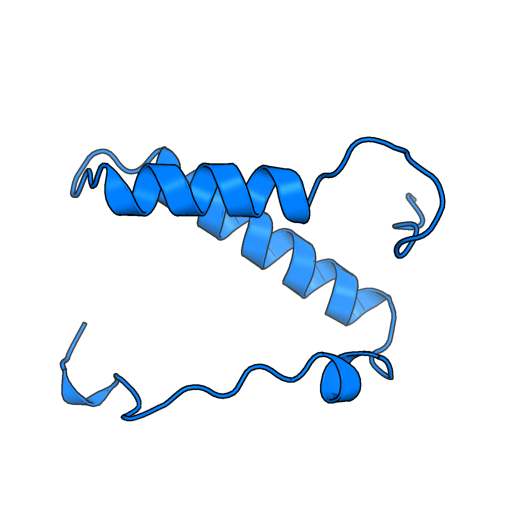
  · The Foldseek 3Di string encodes local tertiary geometry as a 20-letter alphabet — one character per residue — derived from the relative positions of nearby Cα atoms. Unlike the amino-acid sequence, 3Di is a direct function of the 3D structure, so two proteins with the same fold have similar 3Di strings even at low sequence identity.

  · Solvent-accessible surface area (SASA) is the area in Å² traced out by the centre of a 1.4 Å probe sphere (a water molecule) rolled over the protein's van der Waals surface (Shrake–Rupley / Lee–Richards construction). Buried residues have near-zero SASA; fully exposed residues can exceed 200 Å². The total SASA scales roughly with the number of surface residues.

Ask how reliable the model is.

  · pLDDT (predicted Local Distance Difference Test) is AlphaFold's per-residue confidence score, ranging from 0 to 100. Values above 90 indicate high confidence (typically well-packed cores); 70–90 is confident; 50–70 low confidence; below 50 usually means the region is disordered or the prediction is unreliable there. AlphaFold stores pLDDT in the mmCIF B-factor column.

  · B-factor (Debye–Waller factor) reflects atomic displacement in the crystal lattice. It is an experimental observable (units Å²), not a prediction; low values mean the atom is pinned down, high values mean it moves or is heterogeneous across the crystal.

  · Predicted Aligned Error (PAE) is an AlphaFold confidence matrix: entry (i, j) is the expected error in the position of residue j, in ångströms, when the prediction is superimposed on the true structure at residue i. Low PAE within a block of residues means that block is internally rigid and well-predicted; high PAE between two blocks means their relative placement is uncertain even if each block individually is confident.

Place it in context: what it resembles, what it is annotated as, and how it looks.

  · Nearest PDB neighbors are the top structural matches found by Foldseek when searching this structure against the entire Protein Data Bank. Each hit reports a TM-score (0 to 1; >0.5 almost always implies the same fold) and an E-value. These are *structural* homologs — they may share no detectable sequence similarity.

  · Functional annotations link the protein to curated databases. InterPro entries identify conserved domains and families by matching the sequence against member-database signatures (Pfam, PROSITE, CDD, …). Gene Ontology (GO) terms describe molecular function, biological process, and cellular component in a controlled vocabulary. CATH places the structure in a hierarchical fold classification (Class/Architecture/Topology/Homologous-superfamily). The organism is the source species.

  · Three diagnostic plots accompany the record. The Cα contact map visualizes the tertiary structure as a 2D adjacency matrix (8 Å cutoff, sequence-local contacts suppressed). The Ramachandran plot shows the distribution of backbone (φ, ψ) torsions, with points in the α and β basins reflecting secondary structure content. The PAE plot shows AlphaFold's inter-residue confidence as a color matrix.

  · Six rendered views show the 3D structure from the faces of a cube — i.e. along ±x, ±y, ±z. Rendering representation is drawn randomly per protein from cartoon (secondary-structure ribbons), sticks (backbone bonds), or molecular surface; coloring is either N→C rainbow (blue at the N-terminus through red at the C-terminus) or one color per chain.